Protein AF-A0A522L2H4-F1 (afdb_monomer_lite)

Foldseek 3Di:
DKDKDWDAAFDKDKDFADPQKKKKKAWCAAWKAWPNRIDHHGRIDIDDPDGMTIIHTNHGIMMMMDIGGD

Radius of gyration: 10.98 Å; chains: 1; bounding box: 24×19×27 Å

pLDDT: mean 97.93, std 1.66, range [86.44, 98.88]

Structure (mmCIF, N/CA/C/O backbone):
data_AF-A0A522L2H4-F1
#
_entry.id   AF-A0A522L2H4-F1
#
loop_
_atom_site.group_PDB
_atom_site.id
_atom_site.type_symbol
_atom_site.label_atom_id
_atom_site.label_alt_id
_atom_site.label_comp_id
_atom_site.label_asym_id
_atom_site.label_entity_id
_atom_site.label_seq_id
_atom_site.pdbx_PDB_ins_code
_atom_site.Cartn_x
_atom_site.Cartn_y
_atom_site.Cartn_z
_atom_site.occupancy
_atom_site.B_iso_or_equiv
_atom_site.auth_seq_id
_atom_site.auth_comp_id
_atom_site.auth_asym_id
_atom_site.auth_atom_id
_atom_site.pdbx_PDB_model_num
ATOM 1 N N . ARG A 1 1 ? 14.700 -1.035 -3.079 1.00 96.56 1 ARG A N 1
ATOM 2 C CA . ARG A 1 1 ? 14.293 -0.032 -2.074 1.00 96.56 1 ARG A CA 1
ATOM 3 C C . ARG A 1 1 ? 13.344 -0.714 -1.113 1.00 96.56 1 ARG A C 1
ATOM 5 O O . ARG A 1 1 ? 12.593 -1.578 -1.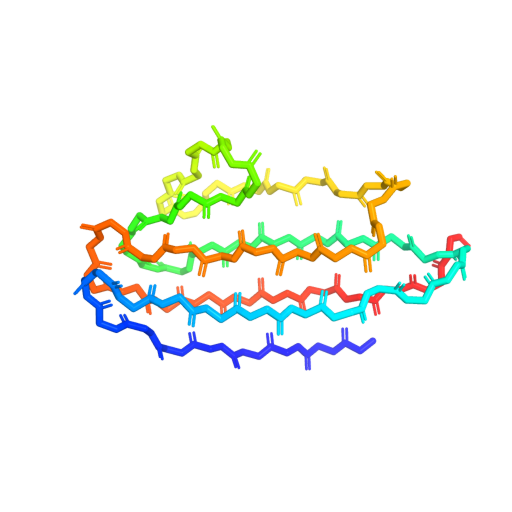545 1.00 96.56 1 ARG A O 1
ATOM 12 N N . VAL A 1 2 ? 13.412 -0.354 0.161 1.00 97.62 2 VAL A N 1
ATOM 13 C CA . VAL A 1 2 ? 12.473 -0.830 1.177 1.00 97.62 2 VAL A CA 1
ATOM 14 C C . VAL A 1 2 ? 11.876 0.411 1.811 1.00 97.62 2 VAL A C 1
ATOM 16 O O . VAL A 1 2 ? 12.624 1.302 2.214 1.00 97.62 2 VAL A O 1
ATOM 19 N N . LEU A 1 3 ? 10.552 0.496 1.808 1.00 98.31 3 LEU A N 1
ATOM 20 C CA . LEU A 1 3 ? 9.793 1.620 2.338 1.00 98.31 3 LEU A CA 1
ATOM 21 C C . LEU A 1 3 ? 8.837 1.112 3.411 1.00 98.31 3 LEU A C 1
ATOM 23 O O . LEU A 1 3 ? 8.343 -0.009 3.314 1.00 98.31 3 LEU A O 1
ATOM 27 N N . GLY A 1 4 ? 8.577 1.951 4.408 1.00 98.06 4 GLY A N 1
ATOM 28 C CA . GLY A 1 4 ? 7.573 1.710 5.436 1.00 98.06 4 GLY A CA 1
ATOM 29 C C . GLY A 1 4 ? 6.625 2.897 5.532 1.00 98.06 4 GLY A C 1
ATOM 30 O O . GLY A 1 4 ? 7.036 4.035 5.294 1.00 98.06 4 GLY A O 1
ATOM 31 N N . ALA A 1 5 ? 5.371 2.624 5.870 1.00 98.25 5 ALA A N 1
ATOM 32 C CA . ALA A 1 5 ? 4.371 3.645 6.140 1.00 98.25 5 ALA A CA 1
ATOM 33 C C . ALA A 1 5 ? 3.472 3.218 7.302 1.00 98.25 5 ALA A C 1
ATOM 35 O O . ALA A 1 5 ? 3.167 2.037 7.471 1.00 98.25 5 ALA A O 1
ATOM 36 N N . THR A 1 6 ? 3.022 4.208 8.066 1.00 98.62 6 THR A N 1
ATOM 37 C CA . THR A 1 6 ? 1.942 4.069 9.040 1.00 98.62 6 THR A CA 1
ATOM 38 C C . THR A 1 6 ? 0.829 5.007 8.612 1.00 98.62 6 THR A C 1
ATOM 40 O O . THR A 1 6 ? 1.090 6.179 8.348 1.00 98.62 6 THR A O 1
ATOM 43 N N . LEU A 1 7 ? -0.386 4.483 8.521 1.00 98.69 7 LEU A N 1
ATOM 44 C CA . LEU A 1 7 ? -1.566 5.192 8.047 1.00 98.69 7 LEU A CA 1
ATOM 45 C C . LEU A 1 7 ? -2.686 5.028 9.072 1.00 98.69 7 LEU A C 1
ATOM 47 O O . LEU A 1 7 ? -2.905 3.935 9.597 1.00 98.69 7 LEU A O 1
ATOM 51 N N . LYS A 1 8 ? -3.404 6.109 9.357 1.00 98.81 8 LYS A N 1
ATOM 52 C CA . LYS A 1 8 ? -4.670 6.065 10.090 1.00 98.81 8 LYS A CA 1
ATOM 53 C C . LYS A 1 8 ? -5.808 5.636 9.176 1.00 98.81 8 LYS A C 1
ATOM 55 O O . LYS A 1 8 ? -5.754 5.862 7.969 1.00 98.81 8 LYS A O 1
ATOM 60 N N . ALA A 1 9 ? -6.853 5.044 9.749 1.00 98.69 9 ALA A N 1
ATOM 61 C CA . ALA A 1 9 ? -8.042 4.673 8.988 1.00 98.69 9 ALA A CA 1
ATOM 62 C C . ALA A 1 9 ? -8.579 5.867 8.167 1.00 98.69 9 ALA A C 1
ATOM 64 O O . ALA A 1 9 ? -8.798 6.960 8.693 1.00 98.69 9 ALA A O 1
ATOM 65 N N . GLY A 1 10 ? -8.780 5.649 6.868 1.00 98.56 10 GLY A N 1
ATOM 66 C CA . GLY A 1 10 ? -9.193 6.657 5.891 1.00 98.56 10 GLY A CA 1
ATOM 67 C C . GLY A 1 10 ? -8.046 7.428 5.227 1.00 98.56 10 GLY A C 1
ATOM 68 O O . GLY A 1 10 ? -8.277 8.077 4.204 1.00 98.56 10 GLY A O 1
ATOM 69 N N . GLU A 1 11 ? -6.815 7.358 5.741 1.00 98.81 11 GLU A N 1
ATOM 70 C CA . GLU A 1 11 ? -5.666 7.990 5.091 1.00 98.81 11 GLU A CA 1
ATOM 71 C C . GLU A 1 11 ? -5.280 7.260 3.807 1.00 98.81 11 GLU A C 1
ATOM 73 O O . GLU A 1 11 ? -5.430 6.045 3.664 1.00 98.81 11 GLU A O 1
ATOM 78 N N . THR A 1 12 ? -4.774 8.033 2.850 1.00 98.75 12 THR A N 1
ATOM 79 C CA . THR A 1 12 ? -4.293 7.523 1.570 1.00 98.75 12 THR A CA 1
ATOM 80 C C . THR A 1 12 ? -2.910 8.075 1.283 1.00 98.75 12 THR A C 1
ATOM 82 O O . THR A 1 12 ? -2.670 9.271 1.445 1.00 98.75 12 THR A O 1
ATOM 85 N N . VAL A 1 13 ? -2.022 7.210 0.805 1.00 98.50 13 VAL A N 1
ATOM 86 C CA . VAL A 1 13 ? -0.702 7.578 0.294 1.00 98.50 13 VAL A CA 1
ATOM 87 C C . VAL A 1 13 ? -0.531 7.044 -1.121 1.00 98.50 13 VAL A C 1
ATOM 89 O O . VAL A 1 13 ? -1.070 5.996 -1.475 1.00 98.50 13 VAL A O 1
ATOM 92 N N . GLU A 1 14 ? 0.227 7.773 -1.933 1.00 98.44 14 GLU A N 1
ATOM 93 C CA . GLU A 1 14 ? 0.580 7.360 -3.286 1.00 98.44 14 GLU A CA 1
ATOM 94 C C . GLU A 1 14 ? 2.087 7.134 -3.404 1.00 98.44 14 GLU A C 1
ATOM 96 O O . GLU A 1 14 ? 2.895 7.895 -2.865 1.00 98.44 14 GLU A O 1
ATOM 101 N N . TYR A 1 15 ? 2.466 6.081 -4.126 1.00 98.25 15 TYR A N 1
ATOM 102 C CA . TYR A 1 15 ? 3.852 5.761 -4.436 1.00 98.25 15 TYR A CA 1
ATOM 103 C C . TYR A 1 15 ? 4.034 5.561 -5.939 1.00 98.25 15 TYR A C 1
ATOM 105 O O . TYR A 1 15 ? 3.456 4.647 -6.526 1.00 98.25 15 TYR A O 1
ATOM 113 N N . ALA A 1 16 ? 4.857 6.406 -6.558 1.00 97.94 16 ALA A N 1
ATOM 114 C CA . ALA A 1 16 ? 5.199 6.281 -7.968 1.00 97.94 16 ALA A CA 1
ATOM 115 C C . ALA A 1 16 ? 6.231 5.163 -8.176 1.00 97.94 16 ALA A C 1
ATOM 117 O O . ALA A 1 16 ? 7.355 5.225 -7.668 1.00 97.94 16 ALA A O 1
ATOM 118 N N . MET A 1 17 ? 5.852 4.163 -8.964 1.00 96.62 17 MET A N 1
ATOM 119 C CA . MET A 1 17 ? 6.716 3.071 -9.394 1.00 96.62 17 MET A CA 1
ATOM 120 C C . MET A 1 17 ? 7.381 3.462 -10.713 1.00 96.62 17 MET A C 1
ATOM 122 O O . MET A 1 17 ? 6.712 3.823 -11.680 1.00 96.62 17 MET A O 1
ATOM 126 N N . ALA A 1 18 ? 8.712 3.387 -10.774 1.00 95.75 18 ALA A N 1
ATOM 127 C CA . ALA A 1 18 ? 9.399 3.582 -12.048 1.00 95.75 18 ALA A CA 1
ATOM 128 C C . ALA A 1 18 ? 9.199 2.361 -12.963 1.00 95.75 18 ALA A C 1
ATOM 130 O O . ALA A 1 18 ? 9.009 1.240 -12.489 1.00 95.75 18 ALA A O 1
ATOM 131 N N . GLU A 1 19 ? 9.280 2.580 -14.273 1.00 95.44 19 GLU A N 1
ATOM 132 C CA . GLU A 1 19 ? 9.168 1.517 -15.273 1.00 95.44 19 GLU A CA 1
ATOM 133 C C . GLU A 1 19 ? 10.226 0.416 -15.062 1.00 95.44 19 GLU A C 1
ATOM 135 O O . GLU A 1 19 ? 11.343 0.679 -14.608 1.00 95.44 19 GLU A O 1
ATOM 140 N N . GLY A 1 20 ? 9.868 -0.834 -15.378 1.00 95.56 20 GLY A N 1
ATOM 141 C CA . GLY A 1 20 ? 10.767 -1.987 -15.239 1.00 95.56 20 GLY A CA 1
ATOM 142 C C . GLY A 1 20 ? 11.037 -2.404 -13.789 1.00 95.56 20 GLY A C 1
ATOM 143 O O . GLY A 1 20 ? 12.086 -2.983 -13.500 1.00 95.56 20 GLY A O 1
ATOM 144 N N . ARG A 1 21 ? 10.124 -2.086 -12.863 1.00 97.25 21 ARG A N 1
ATOM 145 C CA . ARG A 1 21 ? 10.245 -2.421 -11.438 1.00 97.25 21 ARG A CA 1
ATOM 146 C C . ARG A 1 21 ? 9.088 -3.287 -10.954 1.00 97.25 21 ARG A C 1
ATOM 148 O O . ARG A 1 21 ? 7.967 -3.187 -11.454 1.00 97.25 21 ARG A O 1
ATOM 155 N N . TYR A 1 22 ? 9.373 -4.117 -9.956 1.00 98.25 22 TYR A N 1
ATOM 156 C CA . TYR A 1 22 ? 8.390 -4.930 -9.247 1.00 98.25 22 TYR A CA 1
ATOM 157 C C . TYR A 1 22 ? 8.215 -4.446 -7.814 1.00 98.25 22 TYR A C 1
ATOM 159 O O . TYR A 1 22 ? 9.170 -4.007 -7.168 1.00 98.25 22 TYR A O 1
ATOM 167 N N . GLY A 1 23 ? 6.982 -4.562 -7.327 1.00 98.31 23 GLY A N 1
ATOM 168 C CA . GLY A 1 23 ? 6.605 -4.258 -5.955 1.00 98.31 23 GLY A CA 1
ATOM 169 C C . GLY A 1 23 ? 6.189 -5.514 -5.190 1.00 98.31 23 GLY A C 1
ATOM 170 O O . GLY A 1 23 ? 5.583 -6.424 -5.757 1.00 98.31 23 GLY A O 1
ATOM 171 N N . TYR A 1 24 ? 6.474 -5.546 -3.894 1.00 98.56 24 TYR A N 1
ATOM 172 C CA . TYR A 1 24 ? 5.863 -6.483 -2.957 1.00 98.56 24 TYR A CA 1
ATOM 173 C C . TYR A 1 24 ? 5.442 -5.736 -1.696 1.00 98.56 24 TYR A C 1
ATOM 175 O O . TYR A 1 24 ? 6.297 -5.202 -0.986 1.00 98.56 24 TYR A O 1
ATOM 183 N N . LEU A 1 25 ? 4.135 -5.655 -1.451 1.00 98.69 25 LEU A N 1
ATOM 184 C CA . LEU A 1 25 ? 3.557 -4.921 -0.327 1.00 98.69 25 LEU A CA 1
ATOM 185 C C . LEU A 1 25 ? 2.975 -5.896 0.691 1.00 98.69 25 LEU A C 1
ATOM 187 O O . LEU A 1 25 ? 2.265 -6.827 0.319 1.00 98.69 25 LEU A O 1
ATOM 191 N N . VAL A 1 26 ? 3.267 -5.660 1.968 1.00 98.75 26 VAL A N 1
ATOM 192 C CA . VAL A 1 26 ? 2.717 -6.428 3.090 1.00 98.75 26 VAL A CA 1
ATOM 193 C C . VAL A 1 26 ? 2.289 -5.460 4.191 1.00 98.75 26 VAL A C 1
ATOM 195 O O . VAL A 1 26 ? 3.146 -4.745 4.722 1.00 98.75 26 VAL A O 1
ATOM 198 N N . PRO A 1 27 ? 1.008 -5.436 4.588 1.00 98.69 27 PRO A N 1
ATOM 199 C CA . PRO A 1 27 ? 0.595 -4.800 5.830 1.00 98.69 27 PRO A CA 1
ATOM 200 C C . PRO A 1 27 ? 1.055 -5.665 7.009 1.00 98.69 27 PRO A C 1
ATOM 202 O O . PRO A 1 27 ? 0.688 -6.832 7.117 1.00 98.69 27 PRO A O 1
ATOM 205 N N . ALA A 1 28 ? 1.876 -5.126 7.904 1.00 98.44 28 ALA A N 1
ATOM 206 C CA . ALA A 1 28 ? 2.242 -5.791 9.154 1.00 98.44 28 ALA A CA 1
ATOM 207 C C . ALA A 1 28 ? 1.052 -5.851 10.129 1.00 98.44 28 ALA A C 1
ATOM 209 O O . ALA A 1 28 ? 0.912 -6.812 10.894 1.00 98.44 28 ALA A O 1
ATOM 210 N N . SER A 1 29 ? 0.191 -4.832 10.082 1.00 98.69 29 SER A N 1
ATOM 211 C CA . SER A 1 29 ? -1.047 -4.715 10.851 1.00 98.69 29 SER A CA 1
ATOM 212 C C . SER A 1 29 ? -2.105 -3.930 10.069 1.00 98.69 29 SER A C 1
ATOM 214 O O . SER A 1 29 ? -1.781 -3.240 9.100 1.00 98.69 29 SER A O 1
ATOM 216 N N . GLY A 1 30 ? -3.360 -4.040 10.508 1.00 98.44 30 GLY A N 1
ATOM 217 C CA . GLY A 1 30 ? -4.498 -3.383 9.873 1.00 98.44 30 GLY A CA 1
ATOM 218 C C . GLY A 1 30 ? -4.834 -3.957 8.501 1.00 98.44 30 GLY A C 1
ATOM 219 O O . GLY A 1 30 ? -4.390 -5.039 8.115 1.00 98.44 30 GLY A O 1
ATOM 220 N N . VAL A 1 31 ? -5.642 -3.209 7.764 1.00 98.75 31 VAL A N 1
ATOM 221 C CA . VAL A 1 31 ? -6.131 -3.587 6.442 1.00 98.75 31 VAL A CA 1
ATOM 222 C C . VAL A 1 31 ? -5.987 -2.389 5.527 1.00 98.75 31 VAL A C 1
ATOM 224 O O . VAL A 1 31 ? -6.357 -1.271 5.893 1.00 98.75 31 VAL A O 1
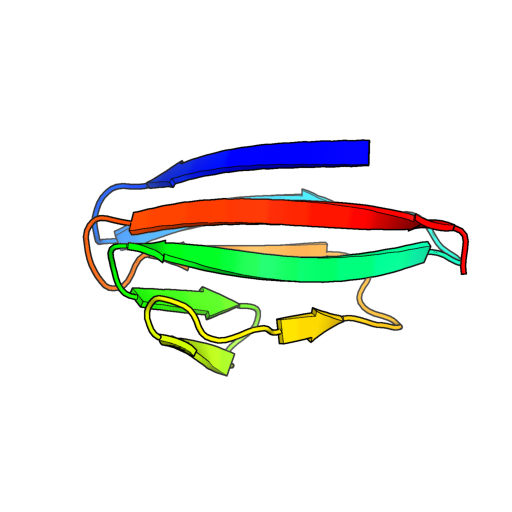ATOM 227 N N . VAL A 1 32 ? -5.500 -2.629 4.315 1.00 98.88 32 VAL A N 1
ATOM 228 C CA . VAL A 1 32 ? -5.394 -1.598 3.285 1.00 98.88 32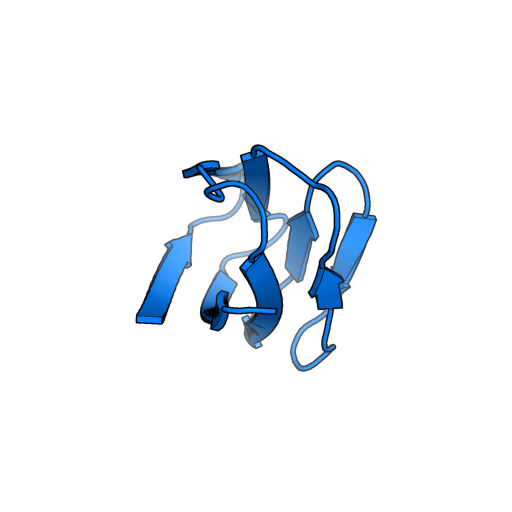 VAL A CA 1
ATOM 229 C C . VAL A 1 32 ? -6.098 -2.021 2.005 1.00 98.88 32 VAL A C 1
ATOM 231 O O . VAL A 1 32 ? -6.277 -3.203 1.725 1.00 98.88 32 VAL A O 1
ATOM 234 N N . GLU A 1 33 ? -6.476 -1.041 1.204 1.00 98.75 33 GLU A N 1
ATOM 235 C CA . GLU A 1 33 ? -6.843 -1.208 -0.191 1.00 98.75 33 GLU A CA 1
ATOM 236 C C . GLU A 1 33 ? -5.725 -0.625 -1.060 1.00 98.75 33 GLU A C 1
ATOM 238 O O . GLU A 1 33 ? -5.313 0.518 -0.863 1.00 98.75 33 GLU A O 1
ATOM 243 N N . VAL A 1 34 ? -5.222 -1.407 -2.015 1.00 98.50 34 VAL A N 1
ATOM 244 C CA . VAL A 1 34 ? -4.210 -0.985 -2.989 1.00 98.50 34 VAL A CA 1
ATOM 245 C C . VAL A 1 34 ? -4.837 -1.027 -4.374 1.00 98.50 34 VAL A C 1
ATOM 247 O O . VAL A 1 34 ? -5.154 -2.106 -4.870 1.00 98.50 34 VAL A O 1
ATOM 250 N N . ASN A 1 35 ? -5.038 0.135 -4.998 1.00 98.00 35 ASN A N 1
ATOM 251 C CA . ASN A 1 35 ? -5.668 0.259 -6.322 1.00 98.00 35 ASN A CA 1
ATOM 252 C C . ASN A 1 35 ? -6.985 -0.543 -6.456 1.00 98.00 35 ASN A C 1
ATOM 254 O O . ASN A 1 35 ? -7.226 -1.201 -7.468 1.00 98.00 35 ASN A O 1
ATOM 258 N N . GLY A 1 36 ? -7.834 -0.517 -5.423 1.00 97.62 36 GLY A N 1
ATOM 259 C CA . GLY A 1 36 ? -9.106 -1.251 -5.391 1.00 97.62 36 GLY A CA 1
ATOM 260 C C . GLY A 1 36 ? -9.011 -2.709 -4.925 1.00 97.62 36 GLY A C 1
ATOM 261 O O . GLY A 1 36 ? -10.034 -3.383 -4.831 1.00 97.62 36 GLY A O 1
ATOM 262 N N . VAL A 1 37 ? -7.811 -3.219 -4.626 1.00 98.25 37 VAL A N 1
ATOM 263 C CA . VAL A 1 37 ? -7.610 -4.578 -4.104 1.00 98.25 37 VAL A CA 1
ATOM 264 C C . VAL A 1 37 ? -7.388 -4.521 -2.599 1.00 98.25 37 VAL A C 1
ATOM 266 O O . VAL A 1 37 ? -6.398 -3.964 -2.127 1.00 98.25 37 VAL A O 1
ATOM 269 N N . ARG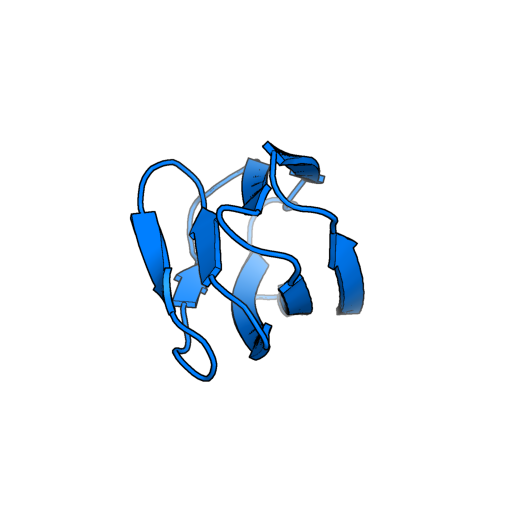 A 1 38 ? -8.298 -5.123 -1.834 1.00 98.44 38 ARG A N 1
ATOM 270 C CA . ARG A 1 38 ? -8.150 -5.280 -0.384 1.00 98.44 38 ARG A CA 1
ATOM 271 C C . ARG A 1 38 ? -7.017 -6.256 -0.062 1.00 98.44 38 ARG A C 1
ATOM 273 O O . ARG A 1 38 ? -7.019 -7.370 -0.577 1.00 98.44 38 ARG A O 1
ATOM 280 N N . ILE A 1 39 ? -6.120 -5.850 0.832 1.00 98.69 39 ILE A N 1
ATOM 281 C CA . ILE A 1 39 ? -5.019 -6.647 1.375 1.00 98.69 39 ILE A CA 1
ATOM 282 C C . ILE A 1 39 ? -5.145 -6.653 2.902 1.00 98.69 39 ILE A C 1
ATOM 284 O O . ILE A 1 39 ? -5.102 -5.593 3.538 1.00 98.69 39 ILE A O 1
ATOM 288 N N . ASP A 1 40 ? -5.324 -7.836 3.488 1.00 98.75 40 ASP A N 1
ATOM 289 C CA . ASP A 1 40 ? -5.426 -7.996 4.937 1.00 98.75 40 ASP A CA 1
ATOM 290 C C . ASP A 1 40 ? -4.030 -8.053 5.592 1.00 98.75 40 ASP A C 1
ATOM 292 O O . ASP A 1 40 ? -2.993 -8.191 4.933 1.00 98.75 40 ASP A O 1
ATOM 296 N N . ALA A 1 41 ? -3.985 -7.922 6.919 1.00 98.50 41 ALA A N 1
ATOM 297 C CA . ALA A 1 41 ? -2.737 -8.018 7.666 1.00 98.50 41 ALA A CA 1
ATOM 298 C C . ALA A 1 41 ? -2.007 -9.332 7.357 1.00 98.50 41 ALA A C 1
ATOM 300 O O . ALA A 1 41 ? -2.560 -10.419 7.525 1.00 98.50 41 ALA A O 1
ATOM 301 N N . ARG A 1 42 ? -0.715 -9.211 7.037 1.00 97.94 42 ARG A N 1
ATOM 302 C CA . ARG A 1 42 ? 0.239 -10.286 6.716 1.00 97.94 42 A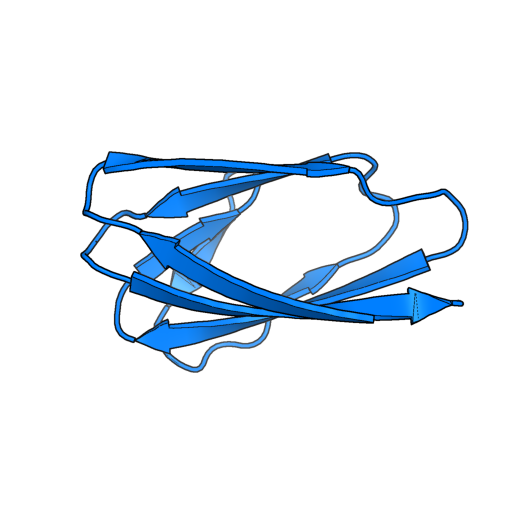RG A CA 1
ATOM 303 C C . ARG A 1 42 ? 0.050 -10.931 5.347 1.00 97.94 42 ARG A C 1
ATOM 305 O O . ARG A 1 42 ? 0.872 -11.776 4.987 1.00 97.94 42 ARG A O 1
ATOM 312 N N . ASP A 1 43 ? -0.935 -10.497 4.570 1.00 98.31 43 ASP A N 1
ATOM 313 C CA . ASP A 1 43 ? -1.037 -10.894 3.174 1.00 98.31 43 ASP A CA 1
ATOM 314 C C . ASP A 1 43 ? 0.026 -10.190 2.331 1.00 98.31 43 ASP A C 1
ATOM 316 O O . ASP A 1 43 ? 0.394 -9.035 2.557 1.00 98.31 43 ASP A O 1
ATOM 320 N N . GLY A 1 44 ? 0.530 -10.919 1.339 1.00 97.19 44 GLY A N 1
ATOM 321 C CA . GLY A 1 44 ? 1.491 -10.409 0.377 1.00 97.19 44 GLY A CA 1
ATOM 322 C C . GLY A 1 44 ? 0.842 -10.044 -0.945 1.00 97.19 44 GLY A C 1
ATOM 323 O O . GLY A 1 44 ? 0.235 -10.892 -1.595 1.00 97.19 44 GLY A O 1
ATOM 324 N N . ALA A 1 45 ? 1.046 -8.805 -1.383 1.00 98.12 45 ALA A N 1
ATOM 325 C CA . ALA A 1 45 ? 0.628 -8.332 -2.694 1.00 98.12 45 ALA A CA 1
ATOM 326 C C . ALA A 1 45 ? 1.837 -8.212 -3.628 1.00 98.12 45 ALA A C 1
ATOM 328 O O . ALA A 1 45 ? 2.682 -7.332 -3.452 1.00 98.12 45 ALA A O 1
ATOM 329 N N . ALA A 1 46 ? 1.911 -9.078 -4.641 1.00 98.06 46 ALA A N 1
ATOM 330 C CA . ALA A 1 46 ? 2.875 -8.949 -5.730 1.00 98.06 46 ALA A CA 1
ATOM 331 C C . ALA A 1 46 ? 2.354 -7.970 -6.790 1.00 98.06 46 ALA A C 1
ATOM 333 O O . ALA A 1 46 ? 1.236 -8.105 -7.285 1.00 98.06 46 ALA A O 1
ATOM 334 N N . ILE A 1 47 ? 3.180 -6.992 -7.147 1.00 97.94 47 ILE A N 1
ATOM 335 C CA . ILE A 1 47 ? 2.794 -5.833 -7.950 1.00 97.94 47 ILE A CA 1
ATOM 336 C C . ILE A 1 47 ? 3.707 -5.747 -9.172 1.00 97.94 47 ILE A C 1
ATOM 338 O O . ILE A 1 47 ? 4.935 -5.768 -9.060 1.00 97.94 47 ILE A O 1
ATOM 342 N N . ARG A 1 48 ? 3.099 -5.617 -10.352 1.00 96.81 48 ARG A N 1
ATOM 343 C CA . ARG A 1 48 ? 3.785 -5.440 -11.638 1.00 96.81 48 ARG A CA 1
ATOM 344 C C . ARG A 1 48 ? 2.960 -4.545 -12.553 1.00 96.81 48 ARG A C 1
ATOM 346 O O . ARG A 1 48 ? 1.737 -4.569 -12.466 1.00 96.81 48 ARG A O 1
ATOM 353 N N . ASN A 1 49 ? 3.625 -3.856 -13.480 1.00 94.94 49 ASN A N 1
ATOM 354 C CA . ASN A 1 49 ? 2.988 -3.034 -14.519 1.00 94.94 49 ASN A CA 1
ATOM 355 C C . ASN A 1 49 ? 2.015 -1.978 -13.972 1.00 94.94 49 ASN A C 1
ATOM 357 O O . ASN A 1 49 ? 1.027 -1.654 -14.623 1.00 94.94 49 ASN A O 1
ATOM 361 N N . GLU A 1 50 ? 2.303 -1.453 -12.784 1.00 97.12 50 GLU A N 1
ATOM 362 C CA . GLU A 1 50 ? 1.493 -0.432 -12.136 1.00 97.12 50 GLU A CA 1
ATOM 363 C C . GLU A 1 50 ? 2.358 0.812 -11.922 1.00 97.12 50 GLU A C 1
ATOM 365 O O . GLU A 1 50 ? 3.319 0.728 -11.155 1.00 97.12 50 GLU A O 1
ATOM 370 N N . PRO A 1 51 ? 2.086 1.938 -12.606 1.00 96.50 51 PRO A N 1
ATOM 371 C CA . PRO A 1 51 ? 2.881 3.156 -12.465 1.00 96.50 51 PRO A CA 1
ATOM 372 C C . PRO A 1 51 ? 2.690 3.854 -11.114 1.00 96.50 51 PRO A C 1
ATOM 374 O O . PRO A 1 51 ? 3.604 4.545 -10.661 1.00 96.50 51 PRO A O 1
ATOM 377 N N . VAL A 1 52 ? 1.530 3.706 -10.462 1.00 98.06 52 VAL A N 1
ATOM 378 C CA . VAL A 1 52 ? 1.252 4.351 -9.171 1.00 98.06 52 VAL A CA 1
ATOM 379 C C . VAL A 1 52 ? 0.503 3.400 -8.247 1.00 98.06 52 VAL A C 1
ATOM 381 O O . VAL A 1 52 ? -0.557 2.880 -8.578 1.00 98.06 52 VAL A O 1
ATOM 384 N N . LEU A 1 53 ? 1.028 3.219 -7.039 1.00 98.25 53 LEU A N 1
ATOM 385 C CA . LEU A 1 53 ? 0.332 2.518 -5.966 1.00 98.25 53 LEU A CA 1
ATOM 386 C C . LEU A 1 53 ? -0.398 3.534 -5.110 1.00 98.25 53 LEU A C 1
ATOM 388 O O . LEU A 1 53 ? 0.237 4.284 -4.372 1.00 98.25 53 LEU A O 1
ATOM 392 N N . ARG A 1 54 ? -1.724 3.543 -5.197 1.00 98.69 54 ARG A N 1
ATOM 393 C CA . ARG A 1 54 ? -2.594 4.266 -4.280 1.00 98.69 54 ARG A CA 1
ATOM 394 C C . ARG A 1 54 ? -3.021 3.313 -3.176 1.00 98.69 54 ARG A C 1
ATOM 396 O O . ARG A 1 54 ? -3.740 2.348 -3.428 1.00 98.69 54 ARG A O 1
ATOM 403 N N . VAL A 1 55 ? -2.549 3.586 -1.967 1.00 98.75 55 VAL A N 1
ATOM 404 C CA . VAL A 1 55 ? -2.785 2.758 -0.785 1.00 98.75 55 VAL A CA 1
ATOM 405 C C . VAL A 1 55 ? -3.671 3.526 0.179 1.00 98.75 55 VAL A C 1
ATOM 407 O O . VAL A 1 55 ? -3.257 4.563 0.695 1.00 98.75 55 VAL A O 1
ATOM 410 N N . THR A 1 56 ? -4.874 3.018 0.428 1.00 98.88 56 THR A N 1
ATOM 411 C CA . THR A 1 56 ? -5.829 3.574 1.390 1.00 98.88 56 THR A CA 1
ATOM 412 C C . THR A 1 56 ? -5.957 2.638 2.582 1.00 98.88 56 THR A C 1
ATOM 414 O O . THR A 1 56 ? -6.221 1.450 2.420 1.00 98.88 56 THR A O 1
ATOM 417 N N . ALA A 1 57 ? -5.788 3.157 3.791 1.00 98.81 57 ALA A N 1
ATOM 418 C CA . ALA A 1 57 ? -5.953 2.382 5.010 1.00 98.81 57 ALA A CA 1
ATOM 419 C C . ALA A 1 57 ? -7.441 2.256 5.371 1.00 98.81 57 ALA A C 1
ATOM 421 O O . ALA A 1 57 ? -8.130 3.258 5.555 1.00 98.81 57 ALA A O 1
ATOM 422 N N . LEU A 1 58 ? -7.949 1.025 5.454 1.00 98.75 58 LEU A N 1
ATOM 423 C CA . LEU A 1 58 ? -9.326 0.737 5.879 1.00 98.75 58 LEU A CA 1
ATOM 424 C C . LEU A 1 58 ? -9.431 0.656 7.411 1.00 98.75 58 LEU A C 1
ATOM 426 O O . LEU A 1 58 ? -10.471 0.961 7.987 1.00 98.75 58 LEU A O 1
ATOM 430 N N . GLU A 1 59 ? -8.327 0.290 8.054 1.00 98.69 59 GLU A N 1
ATOM 431 C CA . GLU A 1 59 ? -8.088 0.331 9.497 1.00 98.69 59 GLU A CA 1
ATOM 432 C C . GLU A 1 59 ? -6.751 1.038 9.745 1.00 98.69 59 GLU A C 1
ATOM 434 O O . GLU A 1 59 ? -5.973 1.203 8.808 1.00 98.69 59 GLU A O 1
ATOM 439 N N . ASP A 1 60 ? -6.445 1.423 10.987 1.00 98.81 60 ASP A N 1
ATOM 440 C CA . ASP A 1 60 ? -5.084 1.854 11.331 1.00 98.81 60 ASP A CA 1
ATOM 441 C C . ASP A 1 60 ? -4.087 0.760 10.911 1.00 98.81 60 ASP A C 1
ATOM 443 O O . ASP A 1 60 ? -4.186 -0.383 11.361 1.00 98.81 60 ASP A O 1
ATOM 447 N N . ALA A 1 61 ? -3.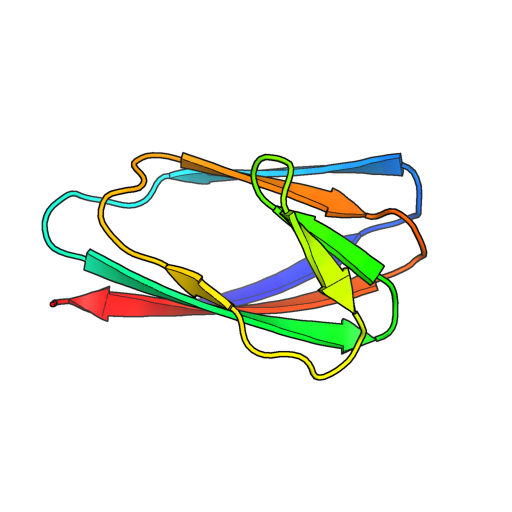150 1.108 10.030 1.00 98.81 61 ALA A N 1
ATOM 448 C CA . ALA A 1 61 ? -2.307 0.144 9.338 1.00 98.81 61 ALA A CA 1
ATOM 449 C C . ALA A 1 61 ? -0.833 0.546 9.364 1.00 98.81 61 ALA A C 1
ATOM 451 O O . ALA A 1 61 ? -0.466 1.716 9.233 1.00 98.81 61 ALA A O 1
ATOM 452 N N . GLU A 1 62 ? 0.025 -0.462 9.469 1.00 98.75 62 GLU A N 1
ATOM 453 C CA . GLU A 1 62 ? 1.461 -0.353 9.240 1.00 98.75 62 GLU A CA 1
ATOM 454 C C . GLU A 1 62 ? 1.828 -1.310 8.115 1.00 98.75 62 GLU A C 1
ATOM 456 O O . GLU A 1 62 ? 1.412 -2.467 8.132 1.00 98.75 62 GLU A O 1
ATOM 461 N N . LEU A 1 63 ? 2.598 -0.848 7.134 1.00 98.62 63 LEU A N 1
ATOM 462 C CA . LEU A 1 63 ? 2.941 -1.644 5.961 1.00 98.62 63 LEU A CA 1
ATOM 463 C C . LEU A 1 63 ? 4.377 -1.427 5.507 1.00 98.62 63 LEU A C 1
ATOM 465 O O . LEU A 1 63 ? 4.973 -0.372 5.730 1.00 98.62 63 LEU A O 1
ATOM 469 N N . VAL A 1 64 ? 4.896 -2.434 4.810 1.00 98.69 64 VAL A N 1
ATOM 470 C CA . VAL A 1 64 ? 6.179 -2.394 4.111 1.00 98.69 64 VAL A CA 1
ATOM 471 C C . VAL A 1 64 ? 5.950 -2.607 2.622 1.00 98.69 64 VAL A C 1
ATOM 473 O O . VAL A 1 64 ? 5.196 -3.491 2.221 1.00 98.69 64 VAL A O 1
ATOM 476 N N . LEU A 1 65 ? 6.650 -1.821 1.807 1.00 98.69 65 LEU A N 1
ATOM 477 C CA . LEU A 1 65 ? 6.767 -2.013 0.367 1.00 98.69 65 LEU A CA 1
ATOM 478 C C . LEU A 1 65 ? 8.228 -2.291 0.011 1.00 98.69 65 LEU A C 1
ATOM 480 O O . LEU A 1 65 ? 9.123 -1.485 0.285 1.00 98.69 65 LEU A O 1
ATOM 484 N N . VAL A 1 66 ? 8.464 -3.413 -0.656 1.00 98.62 66 VAL A N 1
ATOM 485 C CA . VAL A 1 66 ? 9.713 -3.677 -1.365 1.00 98.62 66 VAL A CA 1
ATOM 486 C C . VAL A 1 66 ? 9.528 -3.265 -2.815 1.00 98.62 66 VAL A C 1
ATOM 488 O O . VAL A 1 66 ? 8.659 -3.788 -3.496 1.00 98.62 66 VAL A O 1
ATOM 491 N N . ASP A 1 67 ? 10.368 -2.351 -3.285 1.00 98.12 67 ASP A N 1
ATOM 492 C CA . ASP A 1 67 ? 10.434 -1.926 -4.682 1.00 98.12 67 ASP A CA 1
ATOM 493 C C . ASP A 1 67 ? 11.797 -2.348 -5.258 1.00 98.12 67 ASP A C 1
ATOM 495 O O . ASP A 1 67 ? 12.847 -1.857 -4.825 1.00 98.12 67 ASP A O 1
ATOM 499 N N . THR A 1 68 ? 11.815 -3.237 -6.250 1.00 98.19 68 THR A N 1
ATOM 500 C CA . THR A 1 68 ? 13.033 -3.796 -6.857 1.00 98.19 68 THR A CA 1
ATOM 501 C C . THR A 1 68 ? 13.042 -3.648 -8.377 1.00 98.19 68 THR A C 1
ATOM 503 O O . THR A 1 68 ? 11.999 -3.501 -9.000 1.00 98.19 68 THR A O 1
ATOM 506 N N . ALA A 1 69 ? 14.234 -3.667 -8.982 1.00 96.12 69 ALA A N 1
ATOM 507 C CA . ALA A 1 69 ? 14.322 -3.885 -10.425 1.00 96.12 69 ALA A CA 1
ATOM 508 C C . ALA A 1 69 ? 13.729 -5.261 -10.771 1.00 96.12 69 ALA A C 1
ATOM 510 O O . ALA A 1 69 ? 13.804 -6.172 -9.937 1.00 96.12 69 ALA A O 1
ATOM 511 N N . ALA A 1 70 ? 13.117 -5.349 -11.952 1.00 86.44 70 ALA A N 1
ATOM 512 C CA . ALA A 1 70 ? 12.549 -6.580 -12.485 1.00 86.44 70 ALA A CA 1
ATOM 513 C C . ALA A 1 70 ? 13.583 -7.696 -12.693 1.00 86.44 70 ALA A C 1
ATOM 515 O O . ALA A 1 70 ? 14.763 -7.368 -12.957 1.00 86.44 70 ALA A O 1
#

Secondary structure (DSSP, 8-state):
-EEEEEE-TT-EEEEEPPTTEEEEEEEEES-EEETTEEE-TT--EEE-S-SEEEEEESSSEEEEEEEEE-

Sequence (70 aa):
RVLGATLKAGETVEYAMAEGRYGYLVPASGVVEVNGVRIDARDGAAIRNEPVLRVTALEDAELVLVDTAA